Protein AF-A0A2V8MD18-F1 (afdb_monomer_lite)

Foldseek 3Di:
DPLPLQADALLLLLLLLLLVVQPPPQFHALLSSQVSSCVLPVDGDDLLSNFQSVVSCVSVQQWDDDPRTIGGDPVVVVQQPPPPDPDHSVVSSQSSCVVNVHNDPPDPRPDDSPHGDPVDDPVSNVVSVVVNVVVVVVVD

pLDDT: mean 87.7, std 13.31, range [34.28, 97.81]

Secondary structure (DSSP, 8-state):
------PPPHHHHHHHHHHHHH-SSS-B-HHHHHHHHHHHHSSPPPHHHHHHHHHHHHHTTSEEEETTEEEE-HHHHHH--TTSSS--HHHHHHHHHHHHT---SSSPPSS-S----TT--HHHHHHHHHHHHHHHHTT-

Sequence (140 aa):
MTSHNVLHNWSDAWLLLAIIYADKQGGATLDKIIAAGDAINVAIFTAPELESGLARLTRSGFIEENAGLFVPTRKTQLQTKLGHTRRSMHNELKDVAKLLGCPSAIDDQPSQDSLRYPGLSISVYEDAVETYRRSFQSVV

Structure (mmCIF, N/CA/C/O backbone):
data_AF-A0A2V8MD18-F1
#
_entry.id   AF-A0A2V8MD18-F1
#
loop_
_atom_site.group_PDB
_atom_site.id
_atom_site.type_symbol
_atom_site.label_atom_id
_atom_site.label_alt_id
_atom_site.label_comp_id
_atom_site.label_asym_id
_atom_site.label_entity_id
_atom_site.label_seq_id
_atom_site.pdbx_PDB_ins_code
_atom_site.Cartn_x
_atom_site.Cartn_y
_atom_site.Cartn_z
_atom_site.occupancy
_atom_site.B_iso_or_equiv
_atom_site.auth_seq_id
_atom_site.auth_comp_id
_atom_site.auth_asym_id
_atom_site.auth_atom_id
_atom_site.pdbx_PDB_model_num
ATOM 1 N N . MET A 1 1 ? 8.871 2.606 24.483 1.00 35.50 1 MET A N 1
ATOM 2 C CA . MET A 1 1 ? 9.191 1.687 23.372 1.00 35.50 1 MET A CA 1
ATOM 3 C C . MET A 1 1 ? 9.865 2.520 22.306 1.00 35.50 1 MET A C 1
ATOM 5 O O . MET A 1 1 ? 9.270 3.485 21.850 1.00 35.50 1 MET A O 1
ATOM 9 N N . THR A 1 2 ? 11.135 2.252 22.026 1.00 34.28 2 THR A N 1
ATOM 10 C CA . THR A 1 2 ? 11.904 2.953 20.995 1.00 34.28 2 THR A CA 1
ATOM 11 C C . THR A 1 2 ? 11.222 2.741 19.651 1.00 34.28 2 THR A C 1
ATOM 13 O O . THR A 1 2 ? 11.171 1.616 19.156 1.00 34.28 2 THR A O 1
ATOM 16 N N . SER A 1 3 ? 10.655 3.808 19.089 1.00 42.53 3 SER A N 1
ATOM 17 C CA . SER A 1 3 ? 10.191 3.839 17.707 1.00 42.53 3 SER A CA 1
ATOM 18 C C . SER A 1 3 ? 11.398 3.563 16.817 1.00 42.53 3 SER A C 1
ATOM 20 O O . SER A 1 3 ? 12.177 4.465 16.517 1.00 42.53 3 SER A O 1
ATOM 22 N N . HIS A 1 4 ? 11.613 2.296 16.467 1.00 54.81 4 HIS A N 1
ATOM 23 C CA . HIS A 1 4 ? 12.535 1.945 15.400 1.00 54.81 4 HIS A CA 1
ATOM 24 C C . HIS A 1 4 ? 12.047 2.688 14.163 1.00 54.81 4 HIS A C 1
ATOM 26 O O . HIS A 1 4 ? 10.892 2.532 13.773 1.00 54.81 4 HIS A O 1
ATOM 32 N N . ASN A 1 5 ? 12.901 3.545 13.612 1.00 75.31 5 ASN A N 1
ATOM 33 C CA . ASN A 1 5 ? 12.603 4.278 12.395 1.00 75.31 5 ASN A CA 1
ATOM 34 C C . ASN A 1 5 ? 12.383 3.231 11.291 1.00 75.31 5 ASN A C 1
ATOM 36 O O . ASN A 1 5 ? 13.331 2.561 10.882 1.00 75.31 5 ASN A O 1
ATOM 40 N N . VAL A 1 6 ? 11.127 2.981 10.915 1.00 87.44 6 VAL A N 1
ATOM 41 C CA . VAL A 1 6 ? 10.793 2.003 9.877 1.00 87.44 6 VAL A CA 1
ATOM 42 C C . VAL A 1 6 ? 11.205 2.620 8.548 1.00 87.44 6 VAL A C 1
ATOM 44 O O . VAL A 1 6 ? 10.674 3.656 8.154 1.00 87.44 6 VAL A O 1
ATOM 47 N N . LEU A 1 7 ? 12.180 2.007 7.882 1.00 91.19 7 LEU A N 1
ATOM 48 C CA . LEU A 1 7 ? 12.625 2.439 6.563 1.00 91.19 7 LEU A CA 1
ATOM 49 C C . LEU A 1 7 ? 11.668 1.892 5.509 1.00 91.19 7 LEU A C 1
ATOM 51 O O . LEU A 1 7 ? 11.389 0.692 5.488 1.00 91.19 7 LEU A O 1
ATOM 55 N N . HIS A 1 8 ? 11.178 2.777 4.651 1.00 93.00 8 HIS A N 1
ATOM 56 C CA . HIS A 1 8 ? 10.214 2.445 3.613 1.00 93.00 8 HIS A CA 1
ATOM 57 C C . HIS A 1 8 ? 10.879 2.298 2.249 1.00 93.00 8 HIS A C 1
ATOM 59 O O . HIS A 1 8 ? 11.830 3.013 1.935 1.00 93.00 8 HIS A O 1
ATOM 65 N N . ASN A 1 9 ? 10.327 1.404 1.435 1.00 93.19 9 ASN A N 1
ATOM 66 C CA . ASN A 1 9 ? 10.680 1.268 0.025 1.00 93.19 9 ASN A CA 1
ATOM 67 C C . ASN A 1 9 ? 9.736 2.094 -0.845 1.00 93.19 9 ASN A C 1
ATOM 69 O O . ASN A 1 9 ? 8.637 2.466 -0.430 1.00 93.19 9 ASN A O 1
ATOM 73 N N . TRP A 1 10 ? 10.127 2.340 -2.089 1.00 94.50 10 TRP A N 1
ATOM 74 C CA . TRP A 1 10 ? 9.260 2.963 -3.081 1.00 94.50 10 TRP A CA 1
ATOM 75 C C . TRP A 1 10 ? 7.983 2.142 -3.328 1.00 94.50 10 TRP A C 1
ATOM 77 O O . TRP A 1 10 ? 6.901 2.714 -3.469 1.00 94.50 10 TRP A O 1
ATOM 87 N N . SER A 1 11 ? 8.074 0.806 -3.283 1.00 95.12 11 SER A N 1
ATOM 88 C CA . SER A 1 11 ? 6.908 -0.087 -3.358 1.00 95.12 11 SER A CA 1
ATOM 89 C C . SER A 1 11 ? 5.915 0.135 -2.207 1.00 95.12 11 SER A C 1
ATOM 91 O O . SER A 1 11 ? 4.713 -0.003 -2.419 1.00 95.12 11 SER A O 1
ATOM 93 N N . ASP A 1 12 ? 6.363 0.595 -1.031 1.00 96.50 12 ASP A N 1
ATOM 94 C CA . ASP A 1 12 ? 5.464 0.963 0.073 1.00 96.50 12 ASP A CA 1
ATOM 95 C C . ASP A 1 12 ? 4.669 2.234 -0.244 1.00 96.50 12 ASP A C 1
ATOM 97 O O . ASP A 1 12 ? 3.510 2.355 0.149 1.00 96.50 12 ASP A O 1
ATOM 101 N N . ALA A 1 13 ? 5.276 3.192 -0.952 1.00 95.81 13 ALA A N 1
ATOM 102 C CA . ALA A 1 13 ? 4.585 4.406 -1.379 1.00 95.81 13 ALA A CA 1
ATOM 103 C C . ALA A 1 13 ? 3.514 4.087 -2.421 1.00 95.81 13 ALA A C 1
ATOM 105 O O . ALA A 1 13 ? 2.397 4.604 -2.353 1.00 95.81 13 ALA A O 1
ATOM 106 N N . TRP A 1 14 ? 3.847 3.194 -3.350 1.00 96.88 14 TRP A N 1
ATOM 107 C CA . TRP A 1 14 ? 2.904 2.665 -4.323 1.00 96.88 14 TRP A CA 1
ATOM 108 C C . TRP A 1 14 ? 1.755 1.910 -3.644 1.00 96.88 14 TRP A C 1
ATOM 110 O O . TRP A 1 14 ? 0.592 2.188 -3.938 1.00 96.88 14 TRP A O 1
ATOM 120 N N . LEU A 1 15 ? 2.062 1.045 -2.675 1.00 97.81 15 LEU A N 1
ATOM 121 C CA . LEU A 1 15 ? 1.067 0.311 -1.897 1.00 97.81 15 LEU A CA 1
ATOM 122 C C . LEU A 1 15 ? 0.156 1.244 -1.093 1.00 97.81 15 LEU A C 1
ATOM 124 O O . LEU A 1 15 ? -1.064 1.089 -1.125 1.00 97.81 15 LEU A O 1
ATOM 128 N N . LEU A 1 16 ? 0.719 2.245 -0.415 1.00 97.25 16 LEU A N 1
ATOM 129 C CA . LEU A 1 16 ? -0.061 3.214 0.351 1.00 97.25 16 LEU A CA 1
ATOM 130 C C . LEU A 1 16 ? -1.013 4.005 -0.554 1.00 97.25 16 LEU A C 1
ATOM 132 O O . LEU A 1 16 ? -2.185 4.167 -0.214 1.00 97.25 16 LEU A O 1
ATOM 136 N N . LEU A 1 17 ? -0.544 4.462 -1.719 1.00 95.75 17 LEU A N 1
ATOM 137 C CA . LEU A 1 17 ? -1.404 5.153 -2.677 1.00 95.75 17 LEU A CA 1
ATOM 138 C C . LEU A 1 17 ? -2.512 4.232 -3.208 1.00 95.75 17 LEU A C 1
ATOM 140 O O . LEU A 1 17 ? -3.666 4.651 -3.283 1.00 95.75 17 LEU A O 1
ATOM 144 N N . ALA A 1 18 ? -2.184 2.978 -3.525 1.00 96.94 18 ALA A N 1
ATOM 145 C CA . ALA A 1 18 ? -3.161 1.991 -3.969 1.00 96.94 18 ALA A CA 1
ATOM 146 C C . ALA A 1 18 ? -4.256 1.754 -2.914 1.00 96.94 18 ALA A C 1
ATOM 148 O O . ALA A 1 18 ? -5.436 1.748 -3.260 1.00 96.94 18 ALA A O 1
ATOM 149 N N . ILE A 1 19 ? -3.894 1.648 -1.630 1.00 96.88 19 ILE A N 1
ATOM 150 C CA . ILE A 1 19 ? -4.852 1.528 -0.517 1.00 96.88 19 ILE A CA 1
ATOM 151 C C . ILE A 1 19 ? -5.762 2.758 -0.442 1.00 96.88 19 ILE A C 1
ATOM 153 O O . ILE A 1 19 ? -6.975 2.607 -0.333 1.00 96.88 19 ILE A O 1
ATOM 157 N N . ILE A 1 20 ? -5.209 3.969 -0.564 1.00 94.31 20 ILE A N 1
ATOM 158 C CA . ILE A 1 20 ? -5.992 5.216 -0.528 1.00 94.31 20 ILE A CA 1
ATOM 159 C C . ILE A 1 20 ? -7.012 5.276 -1.674 1.00 94.31 20 ILE A C 1
ATOM 161 O O . ILE A 1 20 ? -8.145 5.698 -1.467 1.00 94.31 20 ILE A O 1
ATOM 165 N N . TYR A 1 21 ? -6.638 4.841 -2.878 1.00 93.12 21 TYR A N 1
ATOM 166 C CA . TYR A 1 21 ? -7.546 4.813 -4.030 1.00 93.12 21 TYR A CA 1
ATOM 167 C C . TYR A 1 21 ? -8.581 3.681 -3.972 1.00 93.12 21 TYR A C 1
ATOM 169 O O . TYR A 1 21 ? -9.692 3.820 -4.500 1.00 93.12 21 TYR A O 1
ATOM 177 N N . ALA A 1 22 ? -8.211 2.550 -3.374 1.00 94.69 22 ALA A N 1
ATOM 178 C CA . ALA A 1 22 ? -9.079 1.390 -3.223 1.00 94.69 22 ALA A CA 1
ATOM 179 C C . ALA A 1 22 ? -10.091 1.562 -2.077 1.00 94.69 22 ALA A C 1
ATOM 181 O O . ALA A 1 22 ? -11.185 0.997 -2.151 1.00 94.69 22 ALA A O 1
ATOM 182 N N . ASP A 1 23 ? -9.765 2.362 -1.058 1.00 92.19 23 ASP A N 1
ATOM 183 C CA . ASP A 1 23 ? -10.648 2.674 0.064 1.00 92.19 23 ASP A CA 1
ATOM 184 C C . ASP A 1 23 ? -11.792 3.617 -0.349 1.00 92.19 23 ASP A C 1
ATOM 186 O O . ASP A 1 23 ? -11.755 4.832 -0.161 1.00 92.19 23 ASP A O 1
ATOM 190 N N . LYS A 1 24 ? -12.843 3.041 -0.938 1.00 81.62 24 LYS A N 1
ATOM 191 C CA . LYS A 1 24 ? -14.051 3.784 -1.336 1.00 81.62 24 LYS A CA 1
ATOM 192 C C . LYS A 1 24 ? -15.174 3.741 -0.301 1.00 81.62 24 LYS A C 1
ATOM 194 O O . LYS A 1 24 ? -16.099 4.544 -0.397 1.00 81.62 24 LYS A O 1
ATOM 199 N N . GLN A 1 25 ? -15.149 2.782 0.627 1.00 82.31 25 GLN A N 1
ATOM 200 C CA . GLN A 1 25 ? -16.262 2.496 1.547 1.00 82.31 25 GLN A CA 1
ATOM 201 C C . GLN A 1 25 ? -15.801 2.226 2.993 1.00 82.31 25 GLN A C 1
ATOM 203 O O . GLN A 1 25 ? -16.519 1.576 3.748 1.00 82.31 25 GLN A O 1
ATOM 208 N N . GLY A 1 26 ? -14.629 2.726 3.398 1.00 85.44 26 GLY A N 1
ATOM 209 C CA . GLY A 1 26 ? -14.088 2.526 4.748 1.00 85.44 26 GLY A CA 1
ATOM 210 C C . GLY A 1 26 ? -13.300 1.223 4.901 1.00 85.44 26 GLY A C 1
ATOM 211 O O . GLY A 1 26 ? -13.292 0.630 5.977 1.00 85.44 26 GLY A O 1
ATOM 212 N N . GLY A 1 27 ? -12.6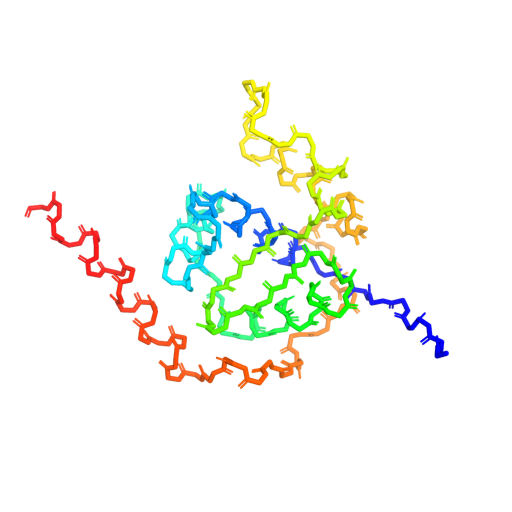73 0.766 3.818 1.00 93.12 27 GLY A N 1
ATOM 213 C CA . GLY A 1 27 ? -11.888 -0.458 3.738 1.00 93.12 27 GLY A CA 1
ATOM 214 C C . GLY A 1 27 ? -11.606 -0.883 2.301 1.00 93.12 27 GLY A C 1
ATOM 215 O O . GLY A 1 27 ? -12.504 -0.908 1.459 1.00 93.12 27 GLY A O 1
ATOM 216 N N . ALA A 1 28 ? -10.360 -1.266 2.035 1.00 96.00 28 ALA A N 1
ATOM 217 C CA . ALA A 1 28 ? -9.929 -1.869 0.783 1.00 96.00 28 ALA A CA 1
ATOM 218 C C . ALA A 1 28 ? -9.598 -3.355 0.980 1.00 96.00 28 ALA A C 1
ATOM 220 O O . ALA A 1 28 ? -8.841 -3.712 1.882 1.00 96.00 28 ALA A O 1
ATOM 221 N N . THR A 1 29 ? -10.133 -4.218 0.118 1.00 96.31 29 THR A N 1
ATOM 222 C CA . THR A 1 29 ? -9.719 -5.625 0.012 1.00 96.31 29 THR A CA 1
ATOM 223 C C . THR A 1 29 ? -8.465 -5.754 -0.856 1.00 96.31 29 THR A C 1
ATOM 225 O O . THR A 1 29 ? -8.183 -4.892 -1.694 1.00 96.31 29 THR A O 1
ATOM 228 N N . LEU A 1 30 ? -7.717 -6.850 -0.698 1.00 96.75 30 LEU A N 1
ATOM 229 C CA . LEU A 1 30 ? -6.470 -7.080 -1.442 1.00 96.75 30 LEU A CA 1
ATOM 230 C C . LEU A 1 30 ? -6.647 -7.042 -2.965 1.00 96.75 30 LEU A C 1
ATOM 232 O O . LEU A 1 30 ? -5.828 -6.435 -3.648 1.00 96.75 30 LEU A O 1
ATOM 236 N N . ASP A 1 31 ? -7.724 -7.612 -3.509 1.00 96.81 31 ASP A N 1
ATOM 237 C CA . ASP A 1 31 ? -7.997 -7.586 -4.953 1.00 96.81 31 ASP A CA 1
ATOM 238 C C . ASP A 1 31 ? -8.197 -6.152 -5.475 1.00 96.81 31 ASP A C 1
ATOM 240 O O . ASP A 1 31 ? -7.753 -5.816 -6.574 1.00 96.81 31 ASP A O 1
ATOM 244 N N . LYS A 1 32 ? -8.813 -5.271 -4.673 1.00 96.94 32 LYS A N 1
ATOM 245 C CA . LYS A 1 32 ? -8.998 -3.855 -5.020 1.00 96.94 32 LYS A CA 1
ATOM 246 C C . LYS A 1 32 ? -7.710 -3.058 -4.885 1.00 96.94 32 LYS A C 1
ATOM 248 O O . LYS A 1 32 ? -7.470 -2.179 -5.710 1.00 96.94 32 LYS A O 1
ATOM 253 N N . ILE A 1 33 ? -6.873 -3.384 -3.902 1.00 97.56 33 ILE A N 1
ATOM 254 C CA . ILE A 1 33 ? -5.532 -2.800 -3.760 1.00 97.56 33 ILE A CA 1
ATOM 255 C C . ILE A 1 33 ? -4.667 -3.181 -4.965 1.00 97.56 33 ILE A C 1
ATOM 257 O O . ILE A 1 33 ? -4.035 -2.309 -5.551 1.00 97.56 33 ILE A O 1
ATOM 261 N N . ILE A 1 34 ? -4.690 -4.449 -5.389 1.00 97.06 34 ILE A N 1
ATOM 262 C CA . ILE A 1 34 ? -3.978 -4.919 -6.587 1.00 97.06 34 ILE A CA 1
ATOM 263 C C . ILE A 1 34 ? -4.482 -4.184 -7.834 1.00 97.06 34 ILE A C 1
ATOM 265 O O . ILE A 1 34 ? -3.672 -3.671 -8.603 1.00 97.06 34 ILE A O 1
ATOM 269 N N . ALA A 1 35 ? -5.803 -4.056 -8.001 1.00 96.00 35 ALA A N 1
ATOM 270 C CA . ALA A 1 35 ? -6.392 -3.326 -9.124 1.00 96.00 35 ALA A CA 1
ATOM 271 C C . ALA A 1 35 ? -5.971 -1.845 -9.160 1.00 96.00 35 ALA A C 1
ATOM 273 O O . ALA A 1 35 ? -5.648 -1.313 -10.221 1.00 96.00 35 ALA A O 1
ATOM 274 N N . ALA A 1 36 ? -5.965 -1.172 -8.005 1.00 95.50 36 ALA A N 1
ATOM 275 C CA . ALA A 1 36 ? -5.501 0.208 -7.901 1.00 95.50 36 ALA A CA 1
ATOM 276 C C . ALA A 1 36 ? -3.993 0.317 -8.172 1.00 95.50 36 ALA A C 1
ATOM 278 O O . ALA A 1 36 ? -3.560 1.242 -8.855 1.00 95.50 36 ALA A O 1
ATOM 279 N N . GLY A 1 37 ? -3.203 -0.642 -7.684 1.00 96.06 37 GLY A N 1
ATOM 280 C CA . GLY A 1 37 ? -1.768 -0.714 -7.933 1.00 96.06 37 GLY A CA 1
ATOM 281 C C . GLY A 1 37 ? -1.444 -0.790 -9.424 1.00 96.06 37 GLY A C 1
ATOM 282 O O . GLY A 1 37 ? -0.654 0.020 -9.916 1.00 96.06 37 GLY A O 1
ATOM 283 N N . ASP A 1 38 ? -2.122 -1.685 -10.140 1.00 95.75 38 ASP A N 1
ATOM 284 C CA . ASP A 1 38 ? -2.010 -1.836 -11.592 1.00 95.75 38 ASP A CA 1
ATOM 285 C C . ASP A 1 38 ? -2.406 -0.563 -12.343 1.00 95.75 38 ASP A C 1
ATOM 287 O O . ASP A 1 38 ? -1.664 -0.085 -13.196 1.00 95.75 38 ASP A O 1
ATOM 291 N N . ALA A 1 39 ? -3.504 0.087 -11.955 1.00 93.12 39 ALA A N 1
ATOM 292 C CA . ALA A 1 39 ? -3.898 1.360 -12.559 1.00 93.12 39 ALA A CA 1
ATOM 293 C C . ALA A 1 39 ? -2.859 2.485 -12.354 1.00 93.12 39 ALA A C 1
ATOM 295 O O . ALA A 1 39 ? -2.732 3.366 -13.206 1.00 93.12 39 ALA A O 1
ATOM 296 N N . ILE A 1 40 ? -2.128 2.472 -11.234 1.00 92.94 40 ILE A N 1
ATOM 297 C CA . ILE A 1 40 ? -1.125 3.491 -10.895 1.00 92.94 40 ILE A CA 1
ATOM 298 C C . ILE A 1 40 ? 0.195 3.258 -11.641 1.00 92.94 40 ILE A C 1
ATOM 300 O O . ILE A 1 40 ? 0.785 4.223 -12.130 1.00 92.94 40 ILE A O 1
ATOM 304 N N . ASN A 1 41 ? 0.677 2.012 -11.692 1.00 92.12 41 ASN A N 1
ATOM 305 C CA . ASN A 1 41 ? 2.047 1.694 -12.118 1.00 92.12 41 ASN A CA 1
ATOM 306 C C . ASN A 1 41 ? 2.136 0.723 -13.311 1.00 92.12 41 ASN A C 1
ATOM 308 O O . ASN A 1 41 ? 3.236 0.390 -13.741 1.00 92.12 41 ASN A O 1
ATOM 312 N N . VAL A 1 42 ? 1.000 0.272 -13.854 1.00 92.00 42 VAL A N 1
ATOM 313 C CA . VAL A 1 42 ? 0.914 -0.726 -14.940 1.00 92.00 42 VAL A CA 1
ATOM 314 C C . VAL A 1 42 ? 1.678 -2.013 -14.584 1.00 92.00 42 VAL A C 1
ATOM 316 O O . VAL A 1 42 ? 2.411 -2.590 -15.388 1.00 92.00 42 VAL A O 1
ATOM 319 N N . ALA A 1 43 ? 1.562 -2.416 -13.320 1.00 92.19 43 ALA A N 1
ATOM 320 C CA . ALA A 1 43 ? 2.206 -3.579 -12.726 1.00 92.19 43 ALA A CA 1
ATOM 321 C C . ALA A 1 43 ? 1.379 -4.061 -11.528 1.00 92.19 43 ALA A C 1
ATOM 323 O O . ALA A 1 43 ? 0.698 -3.268 -10.889 1.00 92.19 43 ALA A O 1
ATOM 324 N N . ILE A 1 44 ? 1.474 -5.340 -11.167 1.00 93.38 44 ILE A N 1
ATOM 325 C CA . ILE A 1 44 ? 0.920 -5.846 -9.901 1.00 93.38 44 ILE A CA 1
ATOM 326 C C . ILE A 1 44 ? 2.044 -6.057 -8.890 1.00 93.38 44 ILE A C 1
ATOM 328 O O . ILE A 1 44 ? 3.159 -6.410 -9.274 1.00 93.38 44 ILE A O 1
ATOM 332 N N . PHE A 1 45 ? 1.750 -5.844 -7.607 1.00 95.69 45 PHE A N 1
ATOM 333 C CA . PHE A 1 45 ? 2.682 -6.157 -6.525 1.00 95.69 45 PHE A CA 1
ATOM 334 C C . PHE A 1 45 ? 3.036 -7.639 -6.548 1.00 95.69 45 PHE A C 1
ATOM 336 O O . PHE A 1 45 ? 2.165 -8.483 -6.758 1.00 95.69 45 PHE A O 1
ATOM 343 N N . THR A 1 46 ? 4.285 -7.966 -6.254 1.00 95.56 46 THR A N 1
ATOM 344 C CA . THR A 1 46 ? 4.663 -9.324 -5.872 1.00 95.56 46 THR A CA 1
ATOM 345 C C . THR A 1 46 ? 4.190 -9.629 -4.446 1.00 95.56 46 THR A C 1
ATOM 347 O O . THR A 1 46 ? 3.964 -8.724 -3.637 1.00 95.56 46 THR A O 1
ATOM 350 N N . ALA A 1 47 ? 4.065 -10.915 -4.100 1.00 95.19 47 ALA A N 1
ATOM 351 C CA . ALA A 1 47 ? 3.692 -11.311 -2.741 1.00 95.19 47 ALA A CA 1
ATOM 352 C C . ALA A 1 47 ? 4.649 -10.749 -1.663 1.00 95.19 47 ALA A C 1
ATOM 354 O O . ALA A 1 47 ? 4.143 -10.218 -0.674 1.00 95.19 47 ALA A O 1
ATOM 355 N N . PRO A 1 48 ? 5.992 -10.776 -1.834 1.00 94.75 48 PRO A N 1
ATOM 356 C CA . PRO A 1 48 ? 6.913 -10.201 -0.851 1.00 94.75 48 PRO A CA 1
ATOM 357 C C . PRO A 1 48 ? 6.788 -8.681 -0.687 1.00 94.75 48 PRO A C 1
ATOM 359 O O . PRO A 1 48 ? 6.829 -8.197 0.446 1.00 94.75 48 PRO A O 1
ATOM 362 N N . GLU A 1 49 ? 6.607 -7.931 -1.783 1.00 95.31 49 GLU A N 1
ATOM 363 C CA . GLU A 1 49 ? 6.391 -6.475 -1.734 1.00 95.31 49 GLU A CA 1
ATOM 364 C C . GLU A 1 49 ? 5.123 -6.139 -0.952 1.00 95.31 49 GLU A C 1
ATOM 366 O O . GLU A 1 49 ? 5.124 -5.244 -0.106 1.00 95.31 49 GLU A O 1
ATOM 371 N N . LEU A 1 50 ? 4.045 -6.886 -1.204 1.00 95.94 50 LEU A N 1
ATOM 372 C CA . LEU A 1 50 ? 2.771 -6.684 -0.530 1.00 95.94 50 LEU A CA 1
ATOM 373 C C . LEU A 1 50 ? 2.882 -7.060 0.956 1.00 95.94 50 LEU A C 1
ATOM 375 O O . LEU A 1 50 ? 2.510 -6.263 1.815 1.00 95.94 50 LEU A O 1
ATOM 379 N N . GLU A 1 51 ? 3.463 -8.221 1.278 1.00 96.19 51 GLU A N 1
ATOM 380 C CA . GLU A 1 51 ? 3.643 -8.681 2.663 1.00 96.19 51 GLU A CA 1
ATOM 381 C C . GLU A 1 51 ? 4.487 -7.696 3.476 1.00 96.19 51 GLU A C 1
ATOM 383 O O . GLU A 1 51 ? 4.094 -7.239 4.556 1.00 96.19 51 GLU A O 1
ATOM 388 N N . SER A 1 52 ? 5.638 -7.313 2.932 1.00 95.06 52 SER A N 1
ATOM 389 C CA . SER A 1 52 ? 6.562 -6.445 3.644 1.00 95.06 52 SER A CA 1
ATOM 390 C C . SER A 1 52 ? 6.076 -5.003 3.708 1.00 95.06 52 SER A C 1
ATOM 392 O O . SER A 1 52 ? 6.233 -4.354 4.746 1.00 95.06 52 SER A O 1
ATOM 394 N N . GLY A 1 53 ? 5.438 -4.515 2.644 1.00 96.62 53 GLY A N 1
ATOM 395 C CA . GLY A 1 53 ? 4.845 -3.187 2.603 1.00 96.62 53 GLY A CA 1
ATOM 396 C C . GLY A 1 53 ? 3.711 -3.030 3.612 1.00 96.62 53 GLY A C 1
ATOM 397 O O . GLY A 1 53 ? 3.725 -2.071 4.384 1.00 96.62 53 GLY A O 1
ATOM 398 N N . LEU A 1 54 ? 2.789 -3.997 3.701 1.00 97.19 54 LEU A N 1
ATOM 399 C CA . LEU A 1 54 ? 1.741 -3.997 4.729 1.00 97.19 54 LEU A CA 1
ATOM 400 C C . LEU A 1 54 ? 2.346 -3.985 6.137 1.00 97.19 54 LEU A C 1
ATOM 402 O O . LEU A 1 54 ? 1.960 -3.170 6.976 1.00 97.19 54 LEU A O 1
ATOM 406 N N . ALA A 1 55 ? 3.360 -4.819 6.389 1.00 96.12 55 ALA A N 1
ATOM 407 C CA . ALA A 1 55 ? 4.036 -4.848 7.681 1.00 96.12 55 ALA A CA 1
ATOM 408 C C . ALA A 1 55 ? 4.668 -3.494 8.041 1.00 96.12 55 ALA A C 1
ATOM 410 O O . ALA A 1 55 ? 4.521 -3.028 9.175 1.00 96.12 55 ALA A O 1
ATOM 411 N N . ARG A 1 56 ? 5.354 -2.837 7.099 1.00 96.12 56 ARG A N 1
ATOM 412 C CA . ARG A 1 56 ? 5.968 -1.519 7.327 1.00 96.12 56 ARG A CA 1
ATOM 413 C C . ARG A 1 56 ? 4.916 -0.430 7.520 1.00 96.12 56 ARG A C 1
ATOM 415 O O . ARG A 1 56 ? 5.013 0.332 8.480 1.00 96.12 56 ARG A O 1
ATOM 422 N N . LEU A 1 57 ? 3.906 -0.356 6.656 1.00 96.75 57 LEU A N 1
ATOM 423 C CA . LEU A 1 57 ? 2.877 0.687 6.699 1.00 96.75 57 LEU A CA 1
ATOM 424 C C . LEU A 1 57 ? 2.013 0.604 7.964 1.00 96.75 57 LEU A C 1
ATOM 426 O O . LEU A 1 57 ? 1.747 1.643 8.575 1.00 96.75 57 LEU A O 1
ATOM 430 N N . THR A 1 58 ? 1.646 -0.605 8.401 1.00 96.38 58 THR A N 1
ATOM 431 C CA . THR A 1 58 ? 0.915 -0.817 9.660 1.00 96.38 58 THR A CA 1
ATOM 432 C C . THR A 1 58 ? 1.786 -0.447 10.863 1.00 96.38 58 THR A C 1
ATOM 434 O O . THR A 1 58 ? 1.352 0.304 11.735 1.00 96.38 58 THR A O 1
ATOM 437 N N . ARG A 1 59 ? 3.059 -0.875 10.900 1.00 95.06 59 ARG A N 1
ATOM 438 C CA . ARG A 1 59 ? 3.992 -0.519 11.994 1.00 95.06 59 ARG A CA 1
ATOM 439 C C . ARG A 1 59 ? 4.263 0.985 12.085 1.00 95.06 59 ARG A C 1
ATOM 441 O O . ARG A 1 59 ? 4.428 1.503 13.187 1.00 95.06 59 ARG A O 1
ATOM 448 N N . SER A 1 60 ? 4.290 1.681 10.951 1.00 94.25 60 SER A N 1
ATOM 449 C CA . SER A 1 60 ? 4.450 3.140 10.869 1.00 94.25 60 SER A CA 1
ATOM 450 C C . SER A 1 60 ? 3.150 3.923 11.111 1.00 94.25 60 SER A C 1
ATOM 452 O O . SER A 1 60 ? 3.169 5.163 11.119 1.00 94.25 60 SER A O 1
ATOM 454 N N . GLY A 1 61 ? 2.022 3.229 11.300 1.00 95.56 61 GLY A N 1
ATOM 455 C CA . GLY A 1 61 ? 0.707 3.817 11.559 1.00 95.56 61 GLY A CA 1
ATOM 456 C C . GLY A 1 61 ? 0.118 4.581 10.374 1.00 95.56 61 GLY A C 1
ATOM 457 O O . GLY A 1 61 ? -0.647 5.523 10.584 1.00 95.56 61 GLY A O 1
ATOM 458 N N . PHE A 1 62 ? 0.509 4.249 9.139 1.00 96.25 62 PHE A N 1
ATOM 459 C CA . PHE A 1 62 ? -0.086 4.838 7.932 1.00 96.25 62 PHE A CA 1
ATOM 460 C C . PHE A 1 62 ? -1.363 4.109 7.503 1.00 96.25 62 PHE A C 1
ATOM 462 O O . PHE A 1 62 ? -2.263 4.722 6.926 1.00 96.25 62 PHE A O 1
ATOM 469 N N . ILE A 1 63 ? -1.474 2.824 7.821 1.00 97.00 63 ILE A N 1
ATOM 470 C CA . ILE A 1 63 ? -2.688 2.045 7.590 1.00 97.00 63 ILE A CA 1
ATOM 471 C C . ILE A 1 63 ? -3.068 1.275 8.851 1.00 97.00 63 ILE A C 1
ATOM 473 O O . ILE A 1 63 ? -2.230 1.027 9.719 1.00 97.00 63 ILE A O 1
ATOM 477 N N . GLU A 1 64 ? -4.332 0.893 8.913 1.00 96.38 64 GLU A N 1
ATOM 478 C CA . GLU A 1 64 ? -4.875 -0.089 9.842 1.00 96.38 64 GLU A CA 1
ATOM 479 C C . GLU A 1 64 ? -5.523 -1.216 9.035 1.00 96.38 64 GLU A C 1
ATOM 481 O O . GLU A 1 64 ? -6.047 -0.986 7.943 1.00 96.38 64 GLU A O 1
ATOM 486 N N . GLU A 1 65 ? -5.488 -2.433 9.572 1.00 95.56 65 GLU A N 1
ATOM 487 C CA . GLU A 1 65 ? -6.221 -3.574 9.029 1.00 95.56 65 GLU A CA 1
ATOM 488 C C . GLU A 1 65 ? -7.304 -3.993 10.021 1.00 95.56 65 GLU A C 1
ATOM 490 O O . GLU A 1 65 ? -7.022 -4.221 11.197 1.00 95.56 65 GLU A O 1
ATOM 495 N N . ASN A 1 66 ? -8.529 -4.155 9.526 1.00 92.81 66 ASN A N 1
ATOM 496 C CA . ASN A 1 66 ? -9.643 -4.716 10.275 1.00 92.81 66 ASN A CA 1
ATOM 497 C C . ASN A 1 66 ? -10.275 -5.849 9.465 1.00 92.81 66 ASN A C 1
ATOM 499 O O . ASN A 1 66 ? -10.941 -5.602 8.463 1.00 92.81 66 ASN A O 1
ATOM 503 N N . ALA A 1 67 ? -10.068 -7.095 9.901 1.00 90.56 67 ALA A N 1
ATOM 504 C CA . ALA A 1 67 ? -10.640 -8.291 9.273 1.00 90.56 67 ALA A CA 1
ATOM 505 C C . ALA A 1 67 ? -10.388 -8.379 7.747 1.00 90.56 67 ALA A C 1
ATOM 507 O O . ALA A 1 67 ?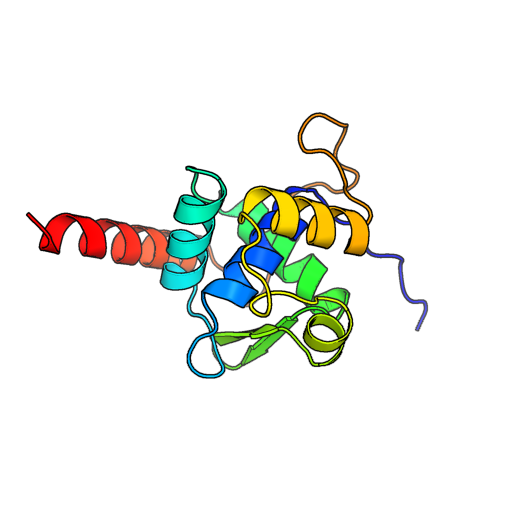 -11.310 -8.639 6.975 1.00 90.56 67 ALA A O 1
ATOM 508 N N . GLY A 1 68 ? -9.145 -8.141 7.309 1.00 91.69 68 GLY A N 1
ATOM 509 C CA . GLY A 1 68 ? -8.756 -8.180 5.892 1.00 91.69 68 GLY A CA 1
ATOM 510 C C . GLY A 1 68 ? -9.123 -6.935 5.077 1.00 91.69 68 GLY A C 1
ATOM 511 O O . GLY A 1 68 ? -8.884 -6.907 3.869 1.00 91.69 68 GLY A O 1
ATOM 512 N N . LEU A 1 69 ? -9.692 -5.905 5.714 1.00 95.62 69 LEU A N 1
ATOM 513 C CA . LEU A 1 69 ? -9.915 -4.590 5.115 1.00 95.62 69 LEU A CA 1
ATOM 514 C C . LEU A 1 69 ? -8.835 -3.614 5.570 1.00 95.62 69 LEU A C 1
ATOM 516 O O . LEU A 1 69 ? -8.664 -3.388 6.768 1.00 95.62 69 LEU A O 1
ATOM 520 N N . PHE A 1 70 ? -8.145 -3.005 4.612 1.00 97.12 70 PHE A N 1
ATOM 521 C CA . PHE A 1 70 ? -7.086 -2.032 4.865 1.00 97.12 70 PHE A CA 1
ATOM 522 C C . PHE A 1 70 ? -7.614 -0.609 4.711 1.00 97.12 70 PHE A C 1
ATOM 524 O O . PHE A 1 70 ? -8.264 -0.291 3.715 1.00 97.12 70 PHE A O 1
ATOM 531 N N . VAL A 1 71 ? -7.325 0.248 5.688 1.00 96.31 71 VAL A N 1
ATOM 532 C CA . VAL A 1 71 ? -7.814 1.632 5.746 1.00 96.31 71 VAL A CA 1
ATOM 533 C C . VAL A 1 71 ? -6.635 2.577 5.998 1.00 96.31 71 VAL A C 1
ATOM 535 O O . VAL A 1 71 ? -5.831 2.309 6.894 1.00 96.31 71 VAL A O 1
ATOM 538 N N . PRO A 1 72 ? -6.500 3.698 5.264 1.00 95.38 72 PRO A N 1
ATOM 539 C CA . PRO A 1 72 ? -5.555 4.746 5.620 1.00 95.38 72 PRO A CA 1
ATOM 540 C C . PRO A 1 72 ? -5.946 5.384 6.957 1.00 95.38 72 PRO A C 1
ATOM 542 O O . PRO A 1 72 ? -7.082 5.814 7.159 1.00 95.38 72 PRO A O 1
ATOM 545 N N . THR A 1 73 ? -4.991 5.508 7.875 1.00 95.06 73 THR A N 1
ATOM 546 C CA . THR A 1 73 ? -5.256 6.136 9.176 1.00 95.06 73 THR A CA 1
ATOM 547 C C . THR A 1 73 ? -5.518 7.635 9.039 1.00 95.06 73 THR A C 1
ATOM 549 O O . THR A 1 73 ? -5.172 8.280 8.043 1.00 95.06 73 THR A O 1
ATOM 552 N N . ARG A 1 74 ? -6.032 8.255 10.109 1.00 91.06 74 ARG A N 1
ATOM 553 C CA . ARG A 1 74 ? -6.166 9.719 10.187 1.00 91.06 74 ARG A CA 1
ATOM 554 C C . ARG A 1 74 ? -4.835 10.447 9.957 1.00 91.06 74 ARG A C 1
ATOM 556 O O . ARG A 1 74 ? -4.832 11.536 9.390 1.00 91.06 74 ARG A O 1
ATOM 563 N N . LYS A 1 75 ? -3.706 9.861 10.380 1.00 91.62 75 LYS A N 1
ATOM 564 C CA . LYS A 1 75 ? -2.361 10.405 10.119 1.00 91.62 75 LYS A CA 1
ATOM 565 C C . LYS A 1 75 ? -2.125 10.522 8.616 1.00 91.62 75 LYS A C 1
ATOM 567 O O . LYS A 1 75 ? -1.756 11.597 8.152 1.00 91.62 75 LYS A O 1
ATOM 572 N N . THR A 1 76 ? -2.387 9.447 7.879 1.00 92.19 76 THR A N 1
ATOM 573 C CA . THR A 1 76 ? -2.272 9.424 6.419 1.00 92.19 76 THR A CA 1
ATOM 574 C C . THR A 1 76 ? -3.175 10.473 5.799 1.00 92.19 76 THR A C 1
ATOM 576 O O . THR A 1 76 ? -2.674 11.358 5.119 1.00 92.19 76 THR A O 1
ATOM 579 N N . GLN A 1 77 ? -4.466 10.472 6.131 1.00 87.81 77 GLN A N 1
ATOM 580 C CA . GLN A 1 77 ? -5.437 11.424 5.579 1.00 87.81 77 GLN A CA 1
ATOM 581 C C . GLN A 1 77 ? -5.038 12.894 5.797 1.00 87.81 77 GLN A C 1
ATOM 583 O O . GLN A 1 77 ? -5.205 13.721 4.906 1.00 87.81 77 GLN A O 1
ATOM 588 N N . LEU A 1 78 ? -4.478 13.238 6.963 1.00 84.56 78 LEU A N 1
ATOM 589 C CA . LEU A 1 78 ? -4.013 14.600 7.250 1.00 84.56 78 LEU A CA 1
ATOM 590 C C . LEU A 1 78 ? -2.735 14.976 6.487 1.00 84.56 78 LEU A C 1
ATOM 592 O O . LEU A 1 78 ? -2.517 16.151 6.189 1.00 84.56 78 LEU A O 1
ATOM 596 N N . GLN A 1 79 ? -1.874 13.999 6.205 1.00 84.75 79 GLN A N 1
ATOM 597 C CA . GLN A 1 79 ? -0.587 14.206 5.539 1.00 84.75 79 GLN A CA 1
ATOM 598 C C . GLN A 1 79 ? -0.691 14.119 4.012 1.00 84.75 79 GLN A C 1
ATOM 600 O O . GLN A 1 79 ? 0.138 14.691 3.304 1.00 84.75 79 GLN A O 1
ATOM 605 N N . THR A 1 80 ? -1.727 13.462 3.496 1.00 78.62 80 THR A N 1
ATOM 606 C CA . THR A 1 80 ? -1.957 13.271 2.069 1.00 78.62 80 THR A CA 1
ATOM 607 C C . THR A 1 80 ? -3.106 14.161 1.592 1.00 78.62 80 THR A C 1
ATOM 609 O O . THR A 1 80 ? -4.262 13.918 1.920 1.00 78.62 80 THR A O 1
ATOM 612 N N . LYS A 1 81 ? -2.831 15.179 0.766 1.00 71.06 81 LYS A N 1
ATOM 613 C CA . LYS A 1 81 ? -3.878 16.011 0.122 1.00 71.06 81 LYS A CA 1
ATOM 614 C C . LYS A 1 81 ? -4.462 15.344 -1.138 1.00 71.06 81 LYS A C 1
ATOM 616 O O . LYS A 1 81 ? -4.685 16.011 -2.149 1.00 71.06 81 LYS A O 1
ATOM 621 N N . LEU A 1 82 ? -4.623 14.025 -1.100 1.00 70.62 82 LEU A N 1
ATOM 622 C CA . LEU A 1 82 ? -5.010 13.202 -2.246 1.00 70.62 82 LEU A CA 1
ATOM 623 C C . LEU A 1 82 ? -6.510 13.337 -2.525 1.00 70.62 82 LEU A C 1
ATOM 625 O O . LEU A 1 82 ? -7.289 13.631 -1.622 1.00 70.62 82 LEU A O 1
ATOM 629 N N . GLY A 1 83 ? -6.915 13.193 -3.787 1.00 55.09 83 GLY A N 1
ATOM 630 C CA . GLY A 1 83 ? -8.334 13.210 -4.173 1.00 55.09 83 GLY A CA 1
ATOM 631 C C . GLY A 1 83 ? -9.017 14.588 -4.195 1.00 55.09 83 GLY A C 1
ATOM 632 O O . GLY A 1 83 ? -10.173 14.686 -4.598 1.00 55.09 83 GLY A O 1
ATOM 633 N N . HIS A 1 84 ? -8.319 15.673 -3.835 1.00 53.16 84 HIS A N 1
ATOM 634 C CA . HIS A 1 84 ? -8.873 17.038 -3.831 1.00 53.16 84 HIS A CA 1
ATOM 635 C C . HIS A 1 84 ? -8.431 17.916 -5.019 1.00 53.16 84 HIS A C 1
ATOM 637 O O . HIS A 1 84 ? -8.802 19.089 -5.087 1.00 53.16 84 HIS A O 1
ATOM 643 N N . THR A 1 85 ? -7.634 17.399 -5.965 1.00 54.19 85 THR A N 1
ATOM 644 C CA . THR A 1 85 ? -7.096 18.192 -7.091 1.00 54.19 85 THR A CA 1
ATOM 645 C C . THR A 1 85 ? -7.035 17.392 -8.399 1.00 54.19 85 THR A C 1
ATOM 647 O O . THR A 1 85 ? -6.966 16.171 -8.369 1.00 54.19 85 THR A O 1
ATOM 650 N N . ARG A 1 86 ? -7.014 18.064 -9.565 1.00 62.22 86 ARG A N 1
ATOM 651 C CA . ARG A 1 86 ? -6.843 17.453 -10.910 1.00 62.22 86 ARG A CA 1
ATOM 652 C C . ARG A 1 86 ? -5.418 16.905 -11.166 1.00 62.22 86 ARG A C 1
ATOM 654 O O . ARG A 1 86 ? -4.899 17.031 -12.274 1.00 62.22 86 ARG A O 1
ATOM 661 N N . ARG A 1 87 ? -4.723 16.407 -10.142 1.00 72.62 87 ARG A N 1
ATOM 662 C CA . ARG A 1 87 ? -3.341 15.920 -10.269 1.00 72.62 87 ARG A CA 1
ATOM 663 C C . ARG A 1 87 ? -3.322 14.506 -10.852 1.00 72.62 87 ARG A C 1
ATOM 665 O O . ARG A 1 87 ? -4.253 13.736 -10.663 1.00 72.62 87 ARG A O 1
ATOM 672 N N . SER A 1 88 ? -2.264 14.179 -11.593 1.00 85.44 88 SER A N 1
ATOM 673 C CA . SER A 1 88 ? -2.044 12.819 -12.091 1.00 85.44 88 SER A CA 1
ATOM 674 C C . SER A 1 88 ? -1.594 11.890 -10.959 1.00 85.44 88 SER A C 1
ATOM 676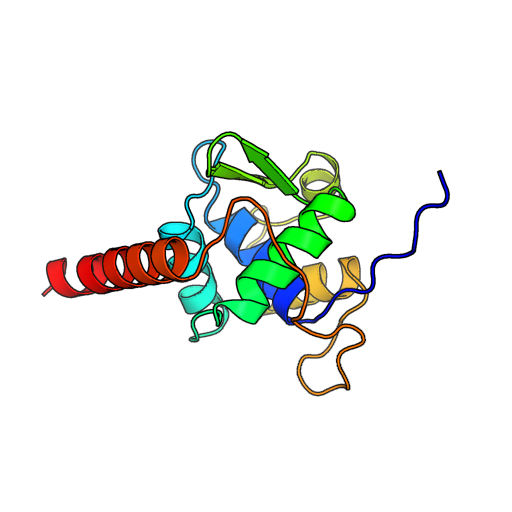 O O . SER A 1 88 ? -0.847 12.322 -10.077 1.00 85.44 88 SER A O 1
ATOM 678 N N . MET A 1 89 ? -1.973 10.606 -11.032 1.00 88.25 89 MET A N 1
ATOM 679 C CA . MET A 1 89 ? -1.575 9.573 -10.057 1.00 88.25 89 MET A CA 1
ATOM 680 C C . MET A 1 89 ? -0.053 9.507 -9.866 1.00 88.25 89 MET A C 1
ATOM 682 O O . MET A 1 89 ? 0.427 9.305 -8.759 1.00 88.25 89 MET A O 1
ATOM 686 N N . HIS A 1 90 ? 0.722 9.778 -10.920 1.00 88.19 90 HIS A N 1
ATOM 687 C CA . HIS A 1 90 ? 2.186 9.856 -10.846 1.00 88.19 90 HIS A CA 1
ATOM 688 C C . HIS A 1 90 ? 2.697 10.941 -9.889 1.00 88.19 90 HIS A C 1
ATOM 690 O O . HIS A 1 90 ? 3.654 10.735 -9.146 1.00 88.19 90 HIS A O 1
ATOM 696 N N . ASN A 1 91 ? 2.079 12.124 -9.902 1.00 88.62 91 ASN A N 1
ATOM 697 C CA . ASN A 1 91 ? 2.482 13.208 -9.004 1.00 88.62 91 ASN A CA 1
ATOM 698 C C . ASN A 1 91 ? 2.060 12.918 -7.565 1.00 88.62 91 ASN A C 1
ATOM 700 O O . ASN A 1 91 ? 2.800 13.222 -6.635 1.00 88.62 91 ASN A O 1
ATOM 704 N N . GLU A 1 92 ? 0.901 12.295 -7.394 1.00 91.56 92 GLU A N 1
ATOM 705 C CA . GLU A 1 92 ? 0.432 11.833 -6.095 1.00 91.56 92 GLU A CA 1
ATOM 706 C C . GLU A 1 92 ? 1.339 10.743 -5.513 1.00 91.56 92 GLU A C 1
ATOM 708 O O . GLU A 1 92 ? 1.714 10.821 -4.345 1.00 91.56 92 GLU A O 1
ATOM 713 N N . LEU A 1 93 ? 1.803 9.805 -6.340 1.00 92.69 93 LEU A N 1
ATOM 714 C CA . LEU A 1 93 ? 2.782 8.794 -5.947 1.00 92.69 93 LEU A CA 1
ATOM 715 C C . LEU A 1 93 ? 4.101 9.423 -5.502 1.00 92.69 93 LEU A C 1
ATOM 717 O O . LEU A 1 93 ? 4.651 9.031 -4.478 1.00 92.69 93 LEU A O 1
ATOM 721 N N . LYS A 1 94 ? 4.585 10.451 -6.208 1.00 90.88 94 LYS A N 1
ATOM 722 C CA . LYS A 1 94 ? 5.768 11.215 -5.776 1.00 90.88 94 LYS A CA 1
ATOM 723 C C . LYS A 1 94 ? 5.565 11.902 -4.429 1.00 90.88 94 LYS A C 1
ATOM 725 O O . LYS A 1 94 ? 6.508 11.978 -3.644 1.00 90.88 94 LYS A O 1
ATOM 730 N N . ASP A 1 95 ? 4.374 12.429 -4.167 1.00 90.25 95 ASP A N 1
ATOM 731 C CA . ASP A 1 95 ? 4.064 13.076 -2.892 1.00 90.25 95 ASP A CA 1
ATOM 732 C C . ASP A 1 95 ? 4.028 12.043 -1.749 1.00 90.25 95 ASP A C 1
ATOM 734 O O . ASP A 1 95 ? 4.612 12.287 -0.691 1.00 90.25 95 ASP A O 1
ATOM 738 N N . VAL A 1 96 ? 3.455 10.856 -1.981 1.00 93.38 96 VAL A N 1
ATOM 739 C CA . VAL A 1 96 ? 3.484 9.740 -1.017 1.00 93.38 96 VAL A CA 1
ATOM 740 C C . VAL A 1 96 ? 4.908 9.210 -0.804 1.00 93.38 96 VAL A C 1
ATOM 742 O O . VAL A 1 96 ? 5.327 8.995 0.330 1.00 93.38 96 VAL A O 1
ATOM 745 N N . ALA A 1 97 ? 5.697 9.071 -1.866 1.00 93.00 97 ALA A N 1
ATOM 746 C CA . ALA A 1 97 ? 7.092 8.644 -1.786 1.00 93.00 97 ALA A CA 1
ATOM 747 C C . ALA A 1 97 ? 7.943 9.615 -0.952 1.00 93.00 97 ALA A C 1
ATOM 749 O O . ALA A 1 97 ? 8.738 9.199 -0.112 1.00 93.00 97 ALA A O 1
ATOM 750 N N . LYS A 1 98 ? 7.731 10.928 -1.110 1.00 91.19 98 LYS A N 1
ATOM 751 C CA . LYS A 1 98 ? 8.364 11.943 -0.252 1.00 91.19 98 LYS A CA 1
ATOM 752 C C . LYS A 1 98 ? 7.905 11.843 1.199 1.00 91.19 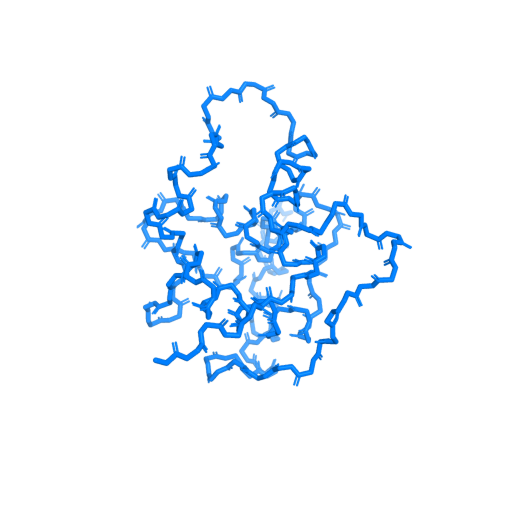98 LYS A C 1
ATOM 754 O O . LYS A 1 98 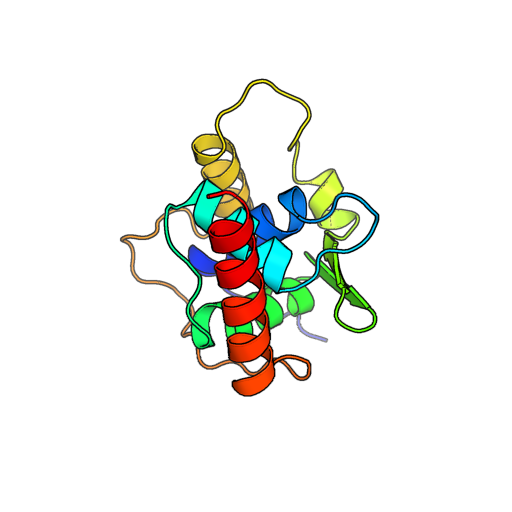? 8.735 11.984 2.090 1.00 91.19 98 LYS A O 1
ATOM 759 N N . LEU A 1 99 ? 6.612 11.605 1.433 1.00 91.75 99 LEU A N 1
ATOM 760 C CA . LEU A 1 99 ? 6.060 11.428 2.778 1.00 91.75 99 LEU A CA 1
ATOM 761 C C . LEU A 1 99 ? 6.724 10.256 3.516 1.00 91.75 99 LEU A C 1
ATOM 763 O O . LEU A 1 99 ? 7.013 10.373 4.705 1.00 91.75 99 LEU A O 1
ATOM 767 N N . LEU A 1 100 ? 6.976 9.152 2.812 1.00 92.19 100 LEU A N 1
ATOM 768 C CA . LEU A 1 100 ? 7.615 7.957 3.366 1.00 92.19 100 LEU A CA 1
ATOM 769 C C . LEU A 1 100 ? 9.154 8.013 3.363 1.00 92.19 100 LEU A C 1
ATOM 771 O O . LEU A 1 100 ? 9.791 7.154 3.967 1.00 92.19 100 LEU A O 1
ATOM 775 N N . GLY A 1 101 ? 9.760 9.017 2.720 1.00 90.81 101 GLY A N 1
ATOM 776 C CA . GLY A 1 101 ? 11.216 9.151 2.617 1.00 90.81 101 GLY A CA 1
ATOM 777 C C . GLY A 1 101 ? 11.871 8.231 1.578 1.00 90.81 101 GLY A C 1
ATOM 778 O O . GLY A 1 101 ? 13.063 7.966 1.686 1.00 90.81 101 GLY A O 1
ATOM 779 N N . CYS A 1 102 ? 11.123 7.765 0.573 1.00 88.00 102 CYS A N 1
ATOM 780 C CA . CYS A 1 102 ? 11.563 6.811 -0.454 1.00 88.00 102 CYS A CA 1
ATOM 781 C C . CYS A 1 102 ? 11.305 7.327 -1.891 1.00 88.00 102 CYS A C 1
ATOM 783 O O . CYS A 1 102 ? 10.506 6.760 -2.634 1.00 88.00 102 CYS A O 1
ATOM 785 N N . PRO A 1 103 ? 11.947 8.429 -2.326 1.00 80.19 103 PRO A N 1
ATOM 786 C CA . PRO A 1 103 ? 11.538 9.179 -3.520 1.00 80.19 103 PRO A CA 1
ATOM 787 C C . PRO A 1 103 ? 11.748 8.466 -4.870 1.00 80.19 103 PRO A C 1
ATOM 789 O O . PRO A 1 103 ? 11.244 8.962 -5.880 1.00 80.19 103 PRO A O 1
ATOM 792 N N . SER A 1 104 ? 12.484 7.352 -4.918 1.00 79.81 104 SER A N 1
ATOM 793 C CA . SER A 1 104 ? 12.966 6.741 -6.161 1.00 79.81 104 SER A CA 1
ATOM 794 C C . SER A 1 104 ? 12.811 5.221 -6.160 1.00 79.81 104 SER A C 1
ATOM 796 O O . SER A 1 104 ? 13.146 4.564 -5.177 1.00 79.81 104 SER A O 1
ATOM 798 N N . ALA A 1 105 ? 12.346 4.678 -7.289 1.00 77.69 105 ALA A N 1
ATOM 799 C CA . ALA A 1 105 ? 12.286 3.239 -7.557 1.00 77.69 105 ALA A CA 1
ATOM 800 C C . ALA A 1 105 ? 13.615 2.666 -8.085 1.00 77.69 105 ALA A C 1
ATOM 802 O O . ALA A 1 105 ? 13.796 1.454 -8.084 1.00 77.69 105 ALA A O 1
ATOM 803 N N . ILE A 1 106 ? 14.510 3.527 -8.586 1.00 76.75 106 ILE A N 1
ATOM 804 C CA . ILE A 1 106 ? 15.787 3.127 -9.206 1.00 76.75 106 ILE A CA 1
ATOM 805 C C . ILE A 1 106 ? 16.962 3.165 -8.225 1.00 76.75 106 ILE A C 1
ATOM 807 O O . ILE A 1 106 ? 18.031 2.650 -8.539 1.00 76.75 106 ILE A O 1
ATOM 811 N N . ASP A 1 107 ? 16.767 3.789 -7.065 1.00 78.31 107 ASP A N 1
ATOM 812 C CA . ASP A 1 107 ? 17.783 3.856 -6.021 1.00 78.31 107 ASP A CA 1
ATOM 813 C C . ASP A 1 107 ? 17.775 2.554 -5.209 1.00 78.31 107 ASP A C 1
ATOM 815 O O . ASP A 1 107 ? 16.758 1.851 -5.149 1.00 78.31 107 ASP A O 1
ATOM 819 N N . ASP A 1 108 ? 18.891 2.262 -4.538 1.00 73.88 108 ASP A N 1
ATOM 820 C CA . ASP A 1 108 ? 18.965 1.149 -3.593 1.00 73.88 108 ASP A CA 1
ATOM 821 C C . ASP A 1 108 ? 17.886 1.304 -2.516 1.00 73.88 108 ASP A C 1
ATOM 823 O O . ASP A 1 108 ? 17.828 2.296 -1.782 1.00 73.88 108 ASP A O 1
ATOM 827 N N . GLN A 1 109 ? 17.009 0.305 -2.439 1.00 78.94 109 GLN A N 1
ATOM 828 C CA . GLN A 1 109 ? 15.891 0.319 -1.512 1.00 78.94 109 GLN A CA 1
ATOM 829 C C . GLN A 1 109 ? 16.391 -0.006 -0.097 1.00 78.94 109 GLN A C 1
ATOM 831 O O . GLN A 1 109 ? 17.104 -0.995 0.097 1.00 78.94 109 GLN A O 1
ATOM 836 N N . PRO A 1 110 ? 16.040 0.807 0.911 1.00 75.44 110 PRO A N 1
ATOM 837 C CA . PRO A 1 110 ? 16.643 0.712 2.237 1.00 75.44 110 PRO A CA 1
ATOM 838 C C . PRO A 1 110 ? 16.169 -0.509 3.039 1.00 75.44 110 PRO A C 1
ATOM 840 O O . PRO A 1 110 ? 16.801 -0.862 4.037 1.00 75.44 110 PRO A O 1
ATOM 843 N N . SER A 1 111 ? 15.071 -1.149 2.626 1.00 77.00 111 SER A N 1
ATOM 844 C CA . SER A 1 111 ? 14.503 -2.327 3.277 1.00 77.00 111 SER A CA 1
ATOM 845 C C . SER A 1 111 ? 14.393 -3.500 2.307 1.00 77.00 111 SER A C 1
ATOM 847 O O . SER A 1 111 ? 14.025 -3.345 1.149 1.00 77.00 111 SER A O 1
ATOM 849 N N . GLN A 1 112 ? 14.654 -4.711 2.794 1.00 79.94 112 GLN A N 1
ATOM 850 C CA . GLN A 1 112 ? 14.355 -5.930 2.042 1.00 79.94 112 GLN A CA 1
ATOM 851 C C . GLN A 1 112 ? 12.883 -6.324 2.198 1.00 79.94 112 GLN A C 1
ATOM 853 O O . GLN A 1 112 ? 12.257 -6.052 3.229 1.00 79.94 112 GLN A O 1
ATOM 858 N N . ASP A 1 113 ? 12.352 -7.023 1.199 1.00 85.50 113 ASP A N 1
ATOM 859 C CA . ASP A 1 113 ? 11.013 -7.610 1.241 1.00 85.50 113 ASP A CA 1
ATOM 860 C C . ASP A 1 113 ? 11.043 -9.003 1.885 1.00 85.50 113 ASP A C 1
ATOM 862 O O . ASP A 1 113 ? 10.830 -10.034 1.251 1.00 85.50 113 ASP A O 1
ATOM 866 N N . SER A 1 114 ? 11.388 -9.024 3.173 1.00 88.44 114 SER A N 1
ATOM 867 C CA . SER A 1 114 ? 11.539 -10.233 3.994 1.00 88.44 114 SER A CA 1
ATOM 868 C C . SER A 1 114 ? 10.693 -10.214 5.270 1.00 88.44 114 SER A C 1
ATOM 870 O O . SER A 1 114 ? 10.822 -11.096 6.124 1.00 88.44 114 SER A O 1
ATOM 872 N N . LEU A 1 115 ? 9.833 -9.205 5.427 1.00 90.88 115 LEU A N 1
ATOM 873 C CA . LEU A 1 115 ? 8.945 -9.097 6.576 1.00 90.88 115 LEU A CA 1
ATOM 874 C C . LEU A 1 115 ? 7.689 -9.932 6.356 1.00 90.88 115 LEU A C 1
ATOM 876 O O . LEU A 1 115 ? 7.203 -10.073 5.238 1.00 90.88 115 LEU A O 1
ATOM 880 N N . ARG A 1 116 ? 7.154 -10.455 7.461 1.00 92.44 116 ARG A N 1
ATOM 881 C CA . ARG A 1 116 ? 5.911 -11.222 7.463 1.00 92.44 116 ARG A CA 1
ATOM 882 C C . ARG A 1 116 ? 4.743 -10.368 7.918 1.00 92.44 116 ARG A C 1
ATOM 884 O O . ARG A 1 116 ? 4.886 -9.572 8.851 1.00 92.44 116 ARG A O 1
ATOM 891 N N . TYR A 1 117 ? 3.588 -10.592 7.306 1.00 93.44 117 TYR A N 1
ATOM 892 C CA . TYR A 1 117 ? 2.340 -9.945 7.680 1.00 93.44 117 TYR A CA 1
ATOM 893 C C . TYR A 1 117 ? 1.326 -11.016 8.095 1.00 93.44 117 TYR A C 1
ATOM 895 O O . TYR A 1 117 ? 0.951 -11.830 7.256 1.00 93.44 117 TYR A O 1
ATOM 903 N N . PRO A 1 118 ? 0.876 -11.063 9.365 1.00 89.12 118 PRO A N 1
ATOM 904 C CA . PRO A 1 118 ? 0.060 -12.174 9.868 1.00 89.12 118 PRO A CA 1
ATOM 905 C C . PRO A 1 118 ? -1.202 -12.485 9.047 1.00 89.12 118 PRO A C 1
ATOM 907 O O . PRO A 1 118 ? -1.600 -13.644 8.976 1.00 89.12 118 PRO A O 1
ATOM 910 N N . GLY A 1 119 ? -1.814 -11.473 8.422 1.00 85.69 119 GLY A N 1
ATOM 911 C CA . GLY A 1 119 ? -3.011 -11.618 7.586 1.00 85.69 119 GLY A CA 1
ATOM 912 C C . GLY A 1 119 ? -2.749 -11.998 6.124 1.00 85.69 119 GLY A C 1
ATOM 913 O O . GLY A 1 119 ? -3.704 -12.204 5.379 1.00 85.69 119 GLY A O 1
ATOM 914 N N . LEU A 1 120 ? -1.488 -12.102 5.689 1.00 91.06 120 LEU A N 1
ATOM 915 C CA . LEU A 1 120 ? -1.137 -12.377 4.297 1.00 91.06 120 LEU A CA 1
ATOM 916 C C . LEU A 1 120 ? -0.324 -13.668 4.179 1.00 91.06 120 LEU A C 1
ATOM 918 O O . LEU A 1 120 ? 0.860 -13.728 4.498 1.00 91.06 120 LEU A O 1
ATOM 922 N N . SER A 1 121 ? -0.973 -14.713 3.674 1.00 92.44 121 SER A N 1
ATOM 923 C CA . SER A 1 121 ? -0.298 -15.919 3.193 1.00 92.44 121 SER A CA 1
ATOM 924 C C . SER A 1 121 ? -0.203 -15.900 1.669 1.00 92.44 121 SER A C 1
ATOM 926 O O . SER A 1 121 ? -0.913 -15.143 1.004 1.00 92.44 121 SER A O 1
ATOM 928 N N . ILE A 1 122 ? 0.645 -16.764 1.104 1.00 93.38 122 ILE A N 1
ATOM 929 C CA . ILE A 1 122 ? 0.772 -16.879 -0.353 1.00 93.38 122 ILE A CA 1
ATOM 930 C C . ILE A 1 122 ? -0.558 -17.255 -1.020 1.00 93.38 122 ILE A C 1
ATOM 932 O O . ILE A 1 122 ? -0.890 -16.674 -2.044 1.00 93.38 122 ILE A O 1
ATOM 936 N N . SER A 1 123 ? -1.363 -18.125 -0.402 1.00 94.94 123 SER A N 1
ATOM 937 C CA . SER A 1 123 ? -2.672 -18.508 -0.942 1.00 94.94 123 SER A CA 1
ATOM 938 C C . SER A 1 123 ? -3.660 -17.343 -0.926 1.00 94.94 123 SER A C 1
ATOM 940 O O . SER A 1 123 ? -4.357 -17.122 -1.904 1.00 94.94 123 SER A O 1
ATOM 942 N N . VAL A 1 124 ? -3.668 -16.532 0.141 1.00 95.50 124 VAL A N 1
ATOM 943 C CA . VAL A 1 124 ? -4.500 -15.314 0.205 1.00 95.50 124 VAL A CA 1
ATOM 944 C C . VAL A 1 124 ? -4.106 -14.322 -0.894 1.00 95.50 124 VAL A C 1
ATOM 946 O O . VAL A 1 124 ? -4.972 -13.701 -1.509 1.00 95.50 124 VAL A O 1
ATOM 949 N N . TYR A 1 125 ? -2.806 -14.177 -1.162 1.00 96.31 125 TYR A N 1
ATOM 950 C CA . TYR A 1 125 ? -2.319 -13.362 -2.273 1.00 96.31 125 TYR A CA 1
ATOM 951 C C . TYR A 1 125 ? -2.764 -13.926 -3.634 1.00 96.31 125 TYR A C 1
ATOM 953 O O . TYR A 1 125 ? -3.282 -13.180 -4.463 1.00 96.31 125 TYR A O 1
ATOM 961 N N . GLU A 1 126 ? -2.597 -15.230 -3.864 1.00 96.88 126 GLU A N 1
ATOM 962 C CA . GLU A 1 126 ? -2.981 -15.892 -5.1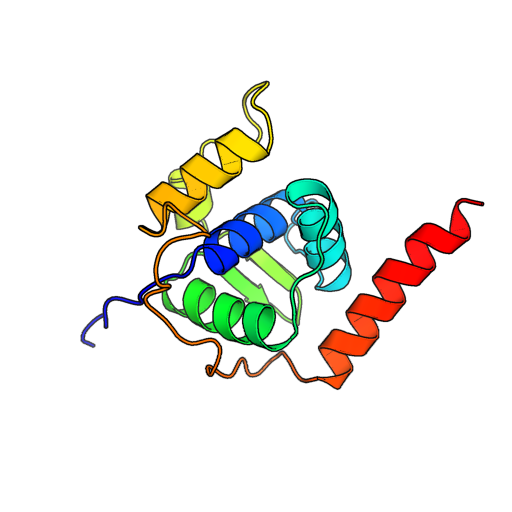17 1.00 96.88 126 GLU A CA 1
ATOM 963 C C . GLU A 1 126 ? -4.488 -15.780 -5.387 1.00 96.88 126 GLU A C 1
ATOM 965 O O . GLU A 1 126 ? -4.878 -15.395 -6.492 1.00 96.88 126 GLU A O 1
ATOM 970 N N . ASP A 1 127 ? -5.322 -15.999 -4.368 1.00 96.94 127 ASP A N 1
ATOM 971 C CA . ASP A 1 127 ? -6.779 -15.846 -4.441 1.00 96.94 127 ASP A CA 1
ATOM 972 C C . ASP A 1 127 ? -7.180 -14.405 -4.810 1.00 96.94 127 ASP A C 1
ATOM 974 O O . ASP A 1 127 ? -8.079 -14.174 -5.631 1.00 96.94 127 ASP A O 1
ATOM 978 N N . ALA A 1 128 ? -6.495 -13.407 -4.239 1.00 96.56 128 ALA A N 1
ATOM 979 C CA . ALA A 1 128 ? -6.732 -11.998 -4.548 1.00 96.56 128 ALA A CA 1
ATOM 980 C C . ALA A 1 128 ? -6.332 -11.649 -5.992 1.00 96.56 128 ALA A C 1
ATOM 982 O O . ALA A 1 128 ? -7.082 -10.963 -6.692 1.00 96.56 128 ALA A O 1
ATOM 983 N N . VAL A 1 129 ? -5.187 -12.155 -6.466 1.00 96.44 129 VAL A N 1
ATOM 984 C CA . VAL A 1 129 ? -4.738 -11.987 -7.858 1.00 96.44 129 VAL A CA 1
ATOM 985 C C . VAL A 1 129 ? -5.708 -12.655 -8.831 1.00 96.44 129 VAL A C 1
ATOM 987 O O . VAL A 1 129 ? -6.029 -12.076 -9.872 1.00 96.44 129 VAL A O 1
ATOM 990 N N . GLU A 1 130 ? -6.201 -13.853 -8.519 1.00 96.69 130 GLU A N 1
ATOM 991 C CA . GLU A 1 130 ? -7.188 -14.534 -9.356 1.00 96.69 130 GLU A CA 1
ATOM 992 C C . GLU A 1 130 ? -8.508 -13.754 -9.414 1.00 96.69 130 GLU A C 1
ATOM 994 O O . GLU A 1 130 ? -9.059 -13.546 -10.499 1.00 96.69 130 GLU A O 1
ATOM 999 N N . THR A 1 131 ? -8.979 -13.253 -8.272 1.00 96.31 131 THR A N 1
ATOM 1000 C CA . THR A 1 131 ? -10.184 -12.416 -8.190 1.00 96.31 131 THR A CA 1
ATOM 1001 C C . THR A 1 131 ? -10.046 -11.153 -9.044 1.00 96.31 131 THR A C 1
ATOM 1003 O O . THR A 1 131 ? -10.938 -10.841 -9.839 1.00 96.31 131 THR A O 1
ATOM 1006 N N . TYR A 1 132 ? -8.903 -10.465 -8.949 1.00 94.75 132 TYR A N 1
ATOM 1007 C CA . TYR A 1 132 ? -8.566 -9.330 -9.810 1.00 94.75 132 TYR A CA 1
ATOM 1008 C C . TYR A 1 132 ? -8.612 -9.727 -11.295 1.00 94.75 132 TYR A C 1
ATOM 1010 O O . TYR A 1 132 ? -9.343 -9.103 -12.063 1.00 94.75 132 TYR A O 1
ATOM 1018 N N . ARG A 1 133 ? -7.935 -10.806 -11.709 1.00 93.62 133 ARG A N 1
ATOM 1019 C CA . ARG A 1 133 ? -7.887 -11.239 -13.121 1.00 93.62 133 ARG A CA 1
ATOM 1020 C C . ARG A 1 133 ? -9.266 -11.562 -13.694 1.00 93.62 133 ARG A C 1
ATOM 1022 O O . ARG A 1 133 ? -9.569 -11.170 -14.821 1.00 93.62 133 ARG A O 1
ATOM 1029 N N . ARG A 1 134 ? -10.121 -12.238 -12.921 1.00 93.19 134 ARG A N 1
ATOM 1030 C CA . ARG A 1 134 ? -11.494 -12.567 -13.339 1.00 93.19 134 ARG A CA 1
ATOM 1031 C C . ARG A 1 134 ? -12.326 -11.312 -13.607 1.00 93.19 134 ARG A C 1
ATOM 1033 O O . ARG A 1 134 ? -13.100 -11.299 -14.559 1.00 93.19 134 ARG A O 1
ATOM 1040 N N . SER A 1 135 ? -12.119 -10.241 -12.834 1.00 85.00 135 SER A N 1
ATOM 1041 C CA . SER A 1 135 ? -12.838 -8.973 -13.029 1.00 85.00 135 SER A CA 1
ATOM 1042 C C . SER A 1 135 ? -12.541 -8.274 -14.365 1.00 85.00 135 SER A C 1
ATOM 1044 O O . SER A 1 135 ? -13.370 -7.496 -14.829 1.00 85.00 135 SER A O 1
ATOM 1046 N N . PHE A 1 136 ? -11.415 -8.587 -15.019 1.00 71.38 136 PHE A N 1
ATOM 1047 C CA . PHE A 1 136 ? -11.093 -8.101 -16.369 1.00 71.38 136 PHE A CA 1
ATOM 1048 C C . PHE A 1 136 ? -11.675 -8.991 -17.470 1.00 71.38 136 PHE A C 1
ATOM 1050 O O . PHE A 1 136 ? -12.018 -8.500 -18.542 1.00 71.38 136 PHE A O 1
ATOM 1057 N N . GLN A 1 137 ? -11.817 -10.293 -17.212 1.00 61.69 137 GLN A N 1
ATOM 1058 C CA . GLN A 1 137 ? -12.374 -11.242 -18.179 1.00 61.69 137 GLN A CA 1
ATOM 1059 C C . GLN A 1 137 ? -13.896 -11.125 -18.319 1.00 61.69 137 GLN A C 1
ATOM 1061 O O . GLN A 1 137 ? -14.429 -11.456 -19.369 1.00 61.69 137 GLN A O 1
ATOM 1066 N N . SER A 1 138 ? -14.603 -10.618 -17.305 1.00 57.41 138 SER A N 1
ATOM 1067 C CA . SER A 1 138 ? -16.059 -10.428 -17.357 1.00 57.41 138 SER A CA 1
ATOM 1068 C C . SER A 1 138 ? -16.515 -9.160 -18.098 1.00 57.41 138 SER A C 1
ATOM 1070 O O . SER A 1 138 ? -17.695 -8.826 -18.049 1.00 57.41 138 SER A O 1
ATOM 1072 N N . VAL A 1 139 ? -15.593 -8.420 -18.725 1.00 53.50 139 VAL A N 1
ATOM 1073 C CA . VAL A 1 139 ? -15.863 -7.160 -19.453 1.00 53.50 139 VAL A CA 1
ATOM 1074 C C . VAL A 1 139 ? -15.715 -7.342 -20.978 1.00 53.50 139 VAL A C 1
ATOM 1076 O O . VAL A 1 139 ? -15.792 -6.368 -21.724 1.00 53.50 139 VAL A O 1
ATOM 1079 N N . VAL A 1 140 ? -15.529 -8.582 -21.451 1.00 43.62 140 VAL A N 1
ATOM 1080 C CA . VAL A 1 140 ? -15.399 -8.940 -22.878 1.00 43.62 140 VAL A CA 1
ATOM 1081 C C . VAL A 1 140 ? -16.596 -9.754 -23.348 1.00 43.62 140 VAL A C 1
ATOM 1083 O O . VAL A 1 140 ? -16.983 -10.694 -22.619 1.00 43.62 140 VAL A O 1
#

Radius of gyration: 14.41 Å; chains: 1; bounding box: 35×37×46 Å